Protein AF-A0A929KAZ2-F1 (afdb_monomer_lite)

Radius of gyration: 13.66 Å; chains: 1; bounding box: 28×25×40 Å

Secondary structure (DSSP, 8-state):
---SS-HHHHHHHS-HHHHHHHHHHHHHHHHH--S-HHHHHHHTT--HHHHHHHHHHHHT-THHHHHHHTTS----

Foldseek 3Di:
DADPDAQVCCVVPPDPVVNVVVLVVLVVVVVVVPDDPVRSCRRRVHDPVRSVVSVVCVVPDPVVVVVVVVPPDDDD

Sequence (76 aa):
MSLPFDWDFLQDNLPPEKLAELRRRFMEEWRSGEYTKKEMMERYLMSERTFWYTIKRYANAKELDVYEDKSRAPKR

Structure (mmCIF, N/CA/C/O backbone):
data_AF-A0A929KAZ2-F1
#
_entry.id   AF-A0A929KAZ2-F1
#
loop_
_atom_site.group_PDB
_atom_site.id
_atom_site.type_symbol
_atom_site.label_atom_id
_atom_site.label_alt_id
_atom_site.label_comp_id
_atom_site.label_asym_id
_atom_site.label_entity_id
_atom_site.label_seq_id
_atom_site.pdbx_PDB_ins_code
_atom_site.Cartn_x
_atom_site.Cartn_y
_atom_site.Cartn_z
_atom_site.occupancy
_atom_site.B_iso_or_equiv
_atom_site.auth_seq_id
_atom_site.auth_comp_id
_atom_site.auth_asym_id
_atom_site.auth_atom_id
_atom_site.pdbx_PDB_model_num
ATOM 1 N N . MET A 1 1 ? -4.648 -11.753 4.960 1.00 54.91 1 MET A N 1
ATOM 2 C CA . MET A 1 1 ? -3.201 -12.059 5.007 1.00 54.91 1 MET A CA 1
ATOM 3 C C . MET A 1 1 ? -2.517 -10.785 5.472 1.00 54.91 1 MET A C 1
ATOM 5 O O . MET A 1 1 ? -2.727 -9.771 4.823 1.00 54.91 1 MET A O 1
ATOM 9 N N . SER A 1 2 ? -1.823 -10.797 6.607 1.00 64.38 2 SER A N 1
ATOM 10 C CA . SER A 1 2 ? -0.991 -9.671 7.054 1.00 64.38 2 SER A CA 1
ATOM 11 C C . SER A 1 2 ? 0.439 -9.900 6.576 1.00 64.38 2 SER A C 1
ATOM 13 O O . SER A 1 2 ? 0.922 -11.034 6.634 1.00 64.38 2 SER A O 1
ATOM 15 N N . LEU A 1 3 ? 1.106 -8.861 6.075 1.00 72.69 3 LEU A N 1
ATOM 16 C CA . LEU A 1 3 ? 2.511 -8.975 5.682 1.00 72.69 3 LEU A CA 1
ATOM 17 C C . LEU A 1 3 ? 3.409 -9.141 6.924 1.00 72.69 3 LEU A C 1
ATOM 19 O O . LEU A 1 3 ? 3.078 -8.612 7.982 1.00 72.69 3 LEU A O 1
ATOM 23 N N . PRO A 1 4 ? 4.523 -9.888 6.827 1.00 77.50 4 PRO A N 1
ATOM 24 C CA . PRO A 1 4 ? 5.446 -10.076 7.949 1.00 77.50 4 PRO A CA 1
ATOM 25 C C . PRO A 1 4 ? 6.411 -8.895 8.157 1.00 77.50 4 PRO A C 1
ATOM 27 O O . PRO A 1 4 ? 7.062 -8.831 9.195 1.00 77.50 4 PRO A O 1
ATOM 30 N N . PHE A 1 5 ? 6.506 -7.976 7.191 1.00 80.75 5 PHE A N 1
ATOM 31 C CA . PHE A 1 5 ? 7.390 -6.808 7.214 1.00 80.75 5 PHE A CA 1
ATOM 32 C C . PHE A 1 5 ? 6.636 -5.563 6.749 1.00 80.75 5 PHE A C 1
ATOM 34 O O . PHE A 1 5 ? 5.686 -5.680 5.968 1.00 80.75 5 PHE A O 1
ATOM 41 N N . ASP A 1 6 ? 7.068 -4.390 7.216 1.00 83.50 6 ASP A N 1
ATOM 42 C CA . ASP A 1 6 ? 6.508 -3.123 6.759 1.00 83.50 6 ASP A CA 1
ATOM 43 C C . ASP A 1 6 ? 6.771 -2.886 5.265 1.00 83.50 6 ASP A C 1
ATOM 45 O O . ASP A 1 6 ? 7.667 -3.462 4.641 1.00 83.50 6 ASP A O 1
ATOM 49 N N . TRP A 1 7 ? 5.919 -2.069 4.657 1.00 85.38 7 TRP A N 1
ATOM 50 C CA . TRP A 1 7 ? 5.963 -1.855 3.217 1.00 85.38 7 TRP A CA 1
ATOM 51 C C . TRP A 1 7 ? 7.248 -1.190 2.737 1.00 85.38 7 TRP A C 1
ATOM 53 O O . TRP A 1 7 ? 7.695 -1.485 1.632 1.00 85.38 7 TRP A O 1
ATOM 63 N N . ASP A 1 8 ? 7.840 -0.315 3.546 1.00 84.06 8 ASP A N 1
ATOM 64 C CA . ASP A 1 8 ? 9.064 0.394 3.179 1.00 84.06 8 ASP A CA 1
ATOM 65 C C . ASP A 1 8 ? 10.243 -0.598 3.132 1.00 84.06 8 ASP A C 1
ATOM 67 O O . ASP A 1 8 ? 10.961 -0.661 2.134 1.00 84.06 8 ASP A O 1
ATOM 71 N N . PHE A 1 9 ? 10.343 -1.506 4.108 1.00 86.44 9 PHE A N 1
ATOM 72 C CA . PHE A 1 9 ? 11.286 -2.623 4.093 1.00 86.44 9 PHE A CA 1
ATOM 73 C C . PHE A 1 9 ? 11.098 -3.511 2.862 1.00 86.44 9 PHE A C 1
ATOM 75 O O . PHE A 1 9 ? 12.071 -3.883 2.202 1.00 86.44 9 PHE A O 1
ATOM 82 N N . LEU A 1 10 ? 9.852 -3.850 2.522 1.00 85.94 10 LEU A N 1
ATOM 83 C CA . LEU A 1 10 ? 9.557 -4.657 1.338 1.00 85.94 10 LEU A CA 1
ATOM 84 C C . LEU A 1 10 ? 9.932 -3.934 0.039 1.00 85.94 10 LEU A C 1
ATOM 86 O O . LEU A 1 10 ? 10.371 -4.589 -0.903 1.00 85.94 10 LEU A O 1
ATOM 90 N N . GLN A 1 11 ? 9.788 -2.609 -0.029 1.00 81.69 11 GLN A N 1
ATOM 91 C CA . GLN A 1 11 ? 10.203 -1.833 -1.198 1.00 81.69 11 GLN A CA 1
ATOM 92 C C . GLN A 1 11 ? 11.710 -1.863 -1.426 1.00 81.69 11 GLN A C 1
ATOM 94 O O . GLN A 1 11 ? 12.130 -1.946 -2.580 1.00 81.69 11 GLN A O 1
ATOM 99 N N . ASP A 1 12 ? 12.490 -1.814 -0.352 1.00 85.62 12 ASP A N 1
ATOM 100 C CA . ASP A 1 12 ? 13.947 -1.725 -0.433 1.00 85.62 12 ASP A CA 1
ATOM 101 C C . ASP A 1 12 ? 14.619 -3.094 -0.612 1.00 85.62 12 ASP A C 1
ATOM 103 O O . ASP A 1 12 ? 15.712 -3.177 -1.171 1.00 85.62 12 ASP A O 1
ATOM 107 N N . ASN A 1 13 ? 13.971 -4.173 -0.156 1.00 88.06 13 ASN A N 1
ATOM 108 C CA . ASN A 1 13 ? 14.595 -5.498 -0.067 1.00 88.06 13 ASN A CA 1
ATOM 109 C C . ASN A 1 13 ? 14.008 -6.549 -1.020 1.00 88.06 13 ASN A C 1
ATOM 111 O O . ASN A 1 13 ? 14.630 -7.595 -1.220 1.00 88.06 13 ASN A O 1
ATOM 115 N N . LEU A 1 14 ? 12.825 -6.327 -1.604 1.00 85.62 14 LEU A N 1
ATOM 116 C CA . LEU A 1 14 ? 12.270 -7.277 -2.569 1.00 85.62 14 LEU A CA 1
ATOM 117 C C . LEU A 1 14 ? 12.837 -7.062 -3.979 1.00 85.62 14 LEU A C 1
ATOM 119 O O . LEU A 1 14 ? 12.992 -5.922 -4.420 1.00 85.62 14 LEU A O 1
ATOM 123 N N . PRO A 1 15 ? 13.038 -8.150 -4.747 1.00 87.38 15 PRO A N 1
ATOM 124 C CA . PRO A 1 15 ? 13.284 -8.051 -6.178 1.00 87.38 15 PRO A CA 1
ATOM 125 C C . PRO A 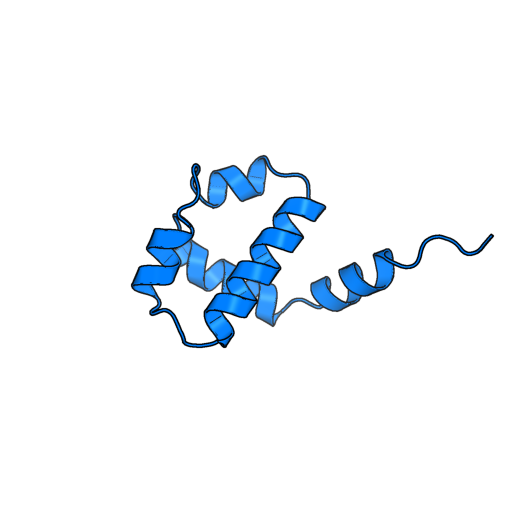1 15 ? 12.174 -7.253 -6.884 1.00 87.38 15 PRO A C 1
ATOM 127 O O . PRO A 1 15 ? 10.998 -7.389 -6.510 1.00 87.38 15 PRO A O 1
ATOM 130 N N . PRO A 1 16 ? 12.502 -6.466 -7.927 1.00 81.25 16 PRO A N 1
ATOM 131 C CA . PRO A 1 16 ? 11.539 -5.614 -8.624 1.00 81.25 16 PRO A CA 1
ATOM 132 C C . PRO A 1 16 ? 10.274 -6.346 -9.087 1.00 81.25 16 PRO A C 1
ATOM 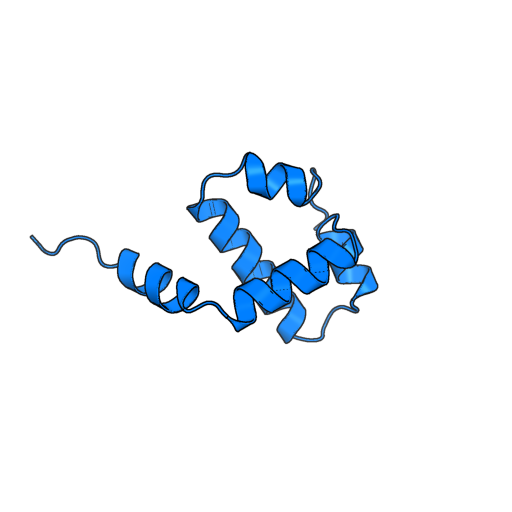134 O O . PRO A 1 16 ? 9.177 -5.795 -9.008 1.00 81.25 16 PRO A O 1
ATOM 137 N N . GLU A 1 17 ? 10.397 -7.600 -9.521 1.00 84.06 17 GLU A N 1
ATOM 138 C CA . GLU A 1 17 ? 9.285 -8.419 -10.007 1.00 84.06 17 GLU A CA 1
ATOM 139 C C . GLU A 1 17 ? 8.312 -8.771 -8.879 1.00 84.06 17 GLU A C 1
ATOM 141 O O . GLU A 1 17 ? 7.095 -8.692 -9.051 1.00 84.06 17 GLU A O 1
ATOM 146 N N . LYS A 1 18 ? 8.843 -9.116 -7.701 1.00 85.25 18 LYS A N 1
ATOM 147 C CA . LYS A 1 18 ? 8.038 -9.440 -6.516 1.00 85.25 18 LYS A CA 1
ATOM 148 C C . LYS A 1 18 ? 7.374 -8.207 -5.933 1.00 85.25 18 LYS A C 1
ATOM 150 O O . LYS A 1 18 ? 6.217 -8.270 -5.518 1.00 85.25 18 LYS A O 1
ATOM 155 N N . LEU A 1 19 ? 8.066 -7.075 -5.969 1.00 84.81 19 LEU A N 1
ATOM 156 C CA . LEU A 1 19 ? 7.489 -5.803 -5.571 1.00 84.81 19 LEU A CA 1
ATOM 157 C C . LEU A 1 19 ? 6.371 -5.354 -6.526 1.00 84.81 19 LEU A C 1
ATOM 159 O O . LEU A 1 19 ? 5.347 -4.839 -6.075 1.00 84.81 19 LEU A O 1
ATOM 163 N N . ALA A 1 20 ? 6.529 -5.572 -7.834 1.00 83.88 20 ALA A N 1
ATOM 164 C CA . ALA A 1 20 ? 5.495 -5.287 -8.827 1.00 83.88 20 ALA A CA 1
ATOM 165 C C . ALA A 1 20 ? 4.248 -6.162 -8.625 1.00 83.88 20 ALA A C 1
ATOM 167 O O . ALA A 1 20 ? 3.131 -5.642 -8.621 1.00 83.88 20 ALA A O 1
ATOM 168 N N . GLU A 1 21 ? 4.430 -7.464 -8.386 1.00 87.81 21 GLU A N 1
ATOM 169 C CA . GLU A 1 21 ? 3.345 -8.402 -8.071 1.00 87.81 21 GLU A CA 1
ATOM 170 C C . GLU A 1 21 ? 2.563 -7.956 -6.824 1.00 87.81 21 GLU A C 1
ATOM 172 O O . GLU A 1 21 ? 1.331 -7.880 -6.845 1.00 87.81 21 GLU A O 1
ATOM 177 N N . LEU A 1 22 ? 3.280 -7.582 -5.759 1.00 87.81 22 LEU A N 1
ATOM 178 C CA . LEU A 1 22 ? 2.687 -7.107 -4.512 1.00 87.81 22 LEU A CA 1
ATOM 179 C C . LEU A 1 22 ? 1.909 -5.793 -4.706 1.00 87.81 22 LEU A C 1
ATOM 181 O O . LEU A 1 22 ? 0.791 -5.654 -4.211 1.00 87.81 22 LEU A O 1
ATOM 185 N N . ARG A 1 23 ? 2.466 -4.844 -5.468 1.00 86.56 23 ARG A N 1
ATOM 186 C CA . ARG A 1 23 ? 1.796 -3.580 -5.825 1.00 86.56 23 ARG A CA 1
ATOM 187 C C . ARG A 1 23 ? 0.541 -3.804 -6.661 1.00 86.56 23 ARG A C 1
ATOM 189 O O . ARG A 1 23 ? -0.461 -3.136 -6.422 1.00 86.56 23 ARG A O 1
ATOM 196 N N . ARG A 1 24 ? 0.574 -4.737 -7.619 1.00 86.69 24 ARG A N 1
ATOM 197 C CA . ARG A 1 24 ? -0.602 -5.101 -8.421 1.00 86.69 24 ARG A CA 1
ATOM 198 C C . ARG A 1 24 ? -1.717 -5.629 -7.524 1.00 86.69 24 ARG A C 1
ATOM 200 O O . ARG A 1 24 ? -2.824 -5.106 -7.584 1.00 86.69 24 ARG A O 1
ATOM 207 N N . ARG A 1 25 ? -1.403 -6.579 -6.639 1.00 89.56 25 ARG A N 1
ATOM 208 C CA . ARG A 1 25 ? -2.379 -7.136 -5.695 1.00 89.56 25 ARG A CA 1
ATOM 209 C C . ARG A 1 25 ? -2.973 -6.067 -4.775 1.00 89.56 25 ARG A C 1
ATOM 211 O O . ARG A 1 25 ? -4.186 -6.025 -4.604 1.00 89.56 25 ARG A O 1
ATOM 218 N N . PHE A 1 26 ? -2.142 -5.170 -4.239 1.00 90.81 26 PHE A N 1
ATOM 219 C CA . PHE A 1 26 ? -2.608 -4.024 -3.450 1.00 90.81 26 PHE A CA 1
ATOM 220 C C . PHE A 1 26 ? -3.635 -3.181 -4.220 1.00 90.81 26 PHE A C 1
ATOM 222 O O . PHE A 1 26 ? -4.674 -2.815 -3.674 1.00 90.81 26 PHE A O 1
ATOM 229 N N . MET A 1 27 ? -3.373 -2.891 -5.497 1.00 89.38 27 MET A N 1
ATOM 230 C CA . MET A 1 27 ? -4.276 -2.090 -6.326 1.00 89.38 27 MET A CA 1
ATOM 231 C C . MET A 1 27 ? -5.559 -2.824 -6.711 1.00 89.38 27 MET A C 1
ATOM 233 O O . MET A 1 27 ? -6.605 -2.185 -6.787 1.00 89.38 27 MET A O 1
ATOM 237 N N . GLU A 1 28 ? -5.499 -4.133 -6.953 1.00 90.25 28 GLU A N 1
ATOM 238 C CA . GLU A 1 28 ? -6.679 -4.974 -7.188 1.00 90.25 28 GLU A CA 1
ATOM 239 C C . GLU A 1 28 ? -7.584 -5.004 -5.949 1.00 90.25 28 GLU A C 1
ATOM 241 O O . GLU A 1 28 ? -8.774 -4.717 -6.063 1.00 90.25 28 GLU A O 1
ATOM 246 N N . GLU A 1 29 ? -7.012 -5.247 -4.763 1.00 92.50 29 GLU A N 1
ATOM 247 C CA . GLU A 1 29 ? -7.741 -5.234 -3.485 1.00 92.50 29 GLU A CA 1
ATOM 248 C C . GLU A 1 29 ? -8.293 -3.836 -3.152 1.00 92.50 29 GLU A C 1
ATOM 250 O O . GLU A 1 29 ? -9.394 -3.713 -2.624 1.00 92.50 29 GLU A O 1
ATOM 255 N N . TRP A 1 30 ? -7.577 -2.759 -3.494 1.00 91.00 30 TRP A N 1
ATOM 256 C CA . TRP A 1 30 ? -8.099 -1.400 -3.324 1.00 91.00 30 TRP A CA 1
ATOM 257 C C . TRP A 1 30 ? -9.270 -1.102 -4.271 1.00 91.00 30 TRP A C 1
ATOM 259 O O . TRP A 1 30 ? -10.263 -0.497 -3.871 1.00 91.00 30 TRP A O 1
ATOM 269 N N . ARG A 1 31 ? -9.166 -1.521 -5.539 1.00 88.75 31 ARG A N 1
ATOM 270 C CA . ARG A 1 31 ? -10.192 -1.276 -6.564 1.00 88.75 31 ARG A CA 1
ATOM 271 C C . ARG A 1 31 ? -11.438 -2.135 -6.392 1.00 88.75 31 ARG A C 1
ATOM 273 O O . ARG A 1 31 ? -12.492 -1.714 -6.860 1.00 88.75 31 ARG A O 1
ATOM 280 N N . SER A 1 32 ? -11.339 -3.298 -5.747 1.00 91.62 32 SER A N 1
ATOM 281 C CA . SER A 1 32 ? -12.512 -4.128 -5.453 1.00 91.62 32 SER A CA 1
ATOM 282 C C . SER A 1 32 ? -13.484 -3.434 -4.495 1.00 91.62 32 SER A C 1
ATOM 284 O O . SER A 1 32 ? -14.670 -3.750 -4.496 1.00 91.62 32 SER A O 1
ATOM 286 N N . GLY A 1 33 ? -13.000 -2.474 -3.695 1.00 91.38 33 GLY A N 1
ATOM 287 C CA . GLY A 1 33 ? -13.804 -1.772 -2.694 1.00 91.38 33 GLY A CA 1
ATOM 288 C C . GLY A 1 33 ? -14.178 -2.643 -1.492 1.00 91.38 33 GLY A C 1
ATOM 289 O O . GLY A 1 33 ? -14.943 -2.202 -0.639 1.00 91.38 33 GLY A O 1
ATOM 290 N N . GLU A 1 34 ? -13.633 -3.859 -1.407 1.00 93.00 34 GLU A N 1
ATOM 291 C CA . GLU A 1 34 ? -13.898 -4.811 -0.322 1.00 93.00 34 GLU A CA 1
ATOM 292 C C . GLU A 1 34 ? -13.269 -4.386 1.008 1.00 93.00 34 GLU A C 1
ATOM 294 O O . GLU A 1 34 ? -13.697 -4.845 2.064 1.00 93.00 34 GLU A O 1
ATOM 299 N N . TYR A 1 35 ? -12.257 -3.517 0.961 1.00 92.50 35 TYR A N 1
ATOM 300 C CA . TYR A 1 35 ? -11.505 -3.078 2.130 1.00 92.50 35 TYR A CA 1
ATOM 301 C C . TYR A 1 35 ? -11.559 -1.567 2.289 1.00 92.50 35 TYR A C 1
ATOM 303 O O . TYR A 1 35 ? -11.356 -0.796 1.347 1.00 92.50 35 TYR A O 1
ATOM 311 N N . THR A 1 36 ? -11.749 -1.126 3.526 1.00 93.88 36 THR A N 1
ATOM 312 C CA . THR A 1 36 ? -11.561 0.272 3.888 1.00 93.88 36 THR A CA 1
ATOM 313 C C . THR A 1 36 ? -10.085 0.650 3.804 1.00 93.88 36 THR A C 1
ATOM 315 O O . THR A 1 36 ? -9.178 -0.176 3.926 1.00 93.88 36 THR A O 1
ATOM 318 N N . LYS A 1 37 ? -9.815 1.951 3.682 1.00 93.00 37 LYS A N 1
ATOM 319 C CA . LYS A 1 37 ? -8.449 2.486 3.741 1.00 93.00 37 LYS A CA 1
ATOM 320 C C . LYS A 1 37 ? -7.689 2.015 4.989 1.00 93.00 37 LYS A C 1
ATOM 322 O O . LYS A 1 37 ? -6.508 1.698 4.891 1.00 93.00 37 LYS A O 1
ATOM 327 N N . LYS A 1 38 ? -8.347 1.983 6.154 1.00 93.12 38 LYS A N 1
ATOM 328 C CA . LYS A 1 38 ? -7.723 1.553 7.413 1.00 93.12 38 LYS A CA 1
ATOM 329 C C . LYS A 1 38 ? -7.293 0.088 7.338 1.00 93.12 38 LYS A C 1
ATOM 331 O O . LYS A 1 38 ? -6.138 -0.210 7.616 1.00 93.12 38 LYS A O 1
ATOM 336 N N . GLU A 1 39 ? -8.179 -0.788 6.875 1.00 94.00 39 GLU A N 1
ATOM 337 C CA . GLU A 1 39 ? -7.876 -2.215 6.711 1.00 94.00 39 GLU A CA 1
ATOM 338 C C . GLU A 1 39 ? -6.774 -2.451 5.676 1.00 94.00 39 GLU A C 1
ATOM 340 O O . GLU A 1 39 ? -5.909 -3.298 5.883 1.00 94.00 39 GLU A O 1
ATOM 345 N N . MET A 1 40 ? -6.751 -1.675 4.589 1.00 93.88 40 MET A N 1
ATOM 346 C CA . MET A 1 40 ? -5.661 -1.733 3.613 1.00 93.88 40 MET A CA 1
ATOM 347 C C . MET A 1 40 ? -4.318 -1.345 4.241 1.00 93.88 40 MET A C 1
ATOM 349 O O . MET A 1 40 ? -3.335 -2.063 4.073 1.00 93.88 40 MET A O 1
ATOM 353 N N . MET A 1 41 ? -4.264 -0.240 4.991 1.00 93.00 41 MET A N 1
ATOM 354 C CA . MET A 1 41 ? -3.035 0.197 5.667 1.00 93.00 41 MET A CA 1
ATOM 355 C C . MET A 1 41 ? -2.538 -0.835 6.686 1.00 93.00 41 MET A C 1
ATOM 357 O O . MET A 1 41 ? -1.342 -1.103 6.741 1.00 93.00 41 MET A O 1
ATOM 361 N N . GLU A 1 42 ? -3.441 -1.454 7.446 1.00 92.25 42 GLU A N 1
ATOM 362 C CA . GLU A 1 42 ? -3.096 -2.494 8.422 1.00 92.25 42 GLU A CA 1
ATOM 363 C C . GLU A 1 42 ? -2.616 -3.786 7.746 1.00 92.25 42 GLU A C 1
ATOM 365 O O . GLU A 1 42 ? -1.600 -4.351 8.143 1.00 92.25 42 GLU A O 1
ATOM 370 N N . ARG A 1 43 ? -3.290 -4.245 6.683 1.00 91.50 43 ARG A N 1
ATOM 371 C CA . ARG A 1 43 ? -2.914 -5.477 5.961 1.00 91.50 43 ARG A CA 1
ATOM 372 C C . ARG A 1 43 ? -1.539 -5.383 5.315 1.00 91.50 43 ARG A C 1
ATOM 374 O O . ARG A 1 43 ? -0.786 -6.359 5.340 1.00 91.50 43 ARG A O 1
ATOM 381 N N . TYR A 1 44 ? -1.237 -4.224 4.739 1.00 90.50 44 TYR A N 1
ATOM 382 C CA . TYR A 1 44 ? 0.010 -3.979 4.025 1.00 90.50 44 TYR A CA 1
ATOM 383 C C . TYR A 1 44 ? 1.095 -3.330 4.893 1.00 90.50 44 TYR A C 1
ATOM 385 O O . TYR A 1 44 ? 2.175 -3.050 4.381 1.00 90.50 44 TYR A O 1
ATOM 393 N N . LEU A 1 45 ? 0.827 -3.111 6.187 1.00 90.31 45 LEU A N 1
ATOM 394 C CA . LEU A 1 45 ? 1.747 -2.480 7.138 1.00 90.31 45 LEU A CA 1
ATOM 395 C C . LEU A 1 45 ? 2.312 -1.152 6.603 1.00 90.31 45 LEU A C 1
ATOM 397 O O . LEU A 1 45 ? 3.522 -0.945 6.511 1.00 90.31 45 LEU A O 1
ATOM 401 N N . MET A 1 46 ? 1.404 -0.259 6.206 1.00 90.00 46 MET A N 1
ATOM 402 C CA . MET A 1 46 ? 1.719 1.021 5.570 1.00 90.00 46 MET A CA 1
ATOM 403 C C . MET A 1 46 ? 1.283 2.196 6.433 1.00 90.00 46 MET A C 1
ATOM 405 O O . MET A 1 46 ? 0.198 2.193 7.014 1.00 90.00 46 MET A O 1
ATOM 409 N N . SER A 1 47 ? 2.072 3.269 6.407 1.00 89.88 47 SER A N 1
ATOM 410 C CA . SER A 1 47 ? 1.588 4.576 6.847 1.00 89.88 47 SER A CA 1
ATOM 411 C C . SER A 1 47 ? 0.578 5.157 5.847 1.00 89.88 47 SER A C 1
ATOM 413 O O . SER A 1 47 ? 0.592 4.830 4.656 1.00 89.88 47 SER A O 1
ATOM 415 N N . GLU A 1 48 ? -0.254 6.098 6.297 1.00 92.25 48 GLU A N 1
ATOM 416 C CA . GLU A 1 48 ? -1.172 6.833 5.416 1.00 92.25 48 GLU A CA 1
ATOM 417 C C . GLU A 1 48 ? -0.442 7.554 4.275 1.00 92.25 48 GLU A C 1
ATOM 419 O O . GLU A 1 48 ? -0.909 7.575 3.132 1.00 92.25 48 GLU A O 1
ATOM 424 N N . ARG A 1 49 ? 0.736 8.113 4.565 1.00 91.00 49 ARG A N 1
ATOM 425 C CA . ARG A 1 49 ? 1.577 8.764 3.559 1.00 91.00 49 ARG A CA 1
ATOM 426 C C . ARG A 1 49 ? 2.008 7.764 2.485 1.00 91.00 49 ARG A C 1
ATOM 428 O O . ARG A 1 49 ? 1.886 8.057 1.295 1.00 91.00 49 ARG A O 1
ATOM 435 N N . THR A 1 50 ? 2.482 6.591 2.899 1.00 89.56 50 THR A N 1
ATOM 436 C CA . THR A 1 50 ? 2.942 5.527 1.998 1.00 89.56 50 THR A CA 1
ATOM 437 C C . THR A 1 50 ? 1.785 4.966 1.165 1.00 89.56 50 THR A C 1
ATOM 439 O O . THR A 1 50 ? 1.958 4.700 -0.027 1.00 89.56 50 THR A O 1
ATOM 442 N N . PHE A 1 51 ? 0.587 4.853 1.747 1.00 91.75 51 PHE A N 1
ATOM 443 C CA . PHE A 1 51 ? -0.633 4.429 1.054 1.00 91.75 51 PHE A CA 1
ATOM 444 C C . PHE A 1 51 ? -0.957 5.348 -0.131 1.00 91.75 51 PHE A C 1
ATOM 446 O O . PHE A 1 51 ? -1.026 4.897 -1.277 1.00 91.75 51 PHE A O 1
ATOM 453 N N . TRP A 1 5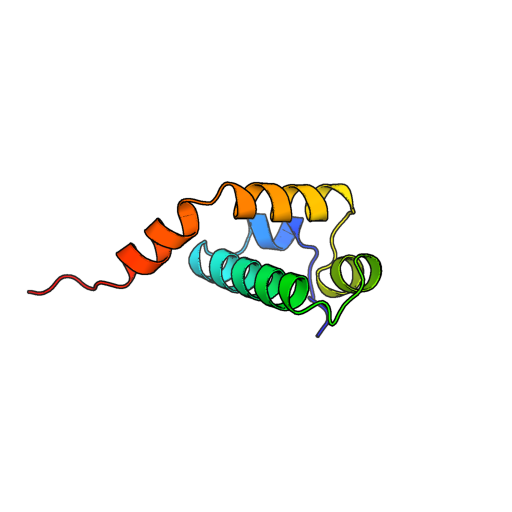2 ? -1.063 6.658 0.111 1.00 89.69 52 TRP A N 1
ATOM 454 C CA . TRP A 1 52 ? -1.356 7.622 -0.953 1.00 89.69 52 TRP A CA 1
ATOM 455 C C . TRP A 1 52 ? -0.239 7.725 -1.984 1.00 89.69 52 TRP A C 1
ATOM 457 O O . TRP A 1 52 ? -0.514 7.854 -3.178 1.00 89.69 52 TRP A O 1
ATOM 467 N N . TYR A 1 53 ? 1.018 7.635 -1.547 1.00 88.06 53 TYR A N 1
ATOM 468 C CA . TYR A 1 53 ? 2.154 7.605 -2.460 1.00 88.06 53 TYR A CA 1
ATOM 469 C C . TYR A 1 53 ? 2.084 6.398 -3.404 1.00 88.06 53 TYR A C 1
ATOM 471 O O . TYR A 1 53 ? 2.278 6.550 -4.608 1.00 88.06 53 TYR A O 1
ATOM 479 N N . THR A 1 54 ? 1.729 5.224 -2.879 1.00 85.50 54 THR A N 1
ATOM 480 C CA . THR A 1 54 ? 1.597 3.985 -3.657 1.00 85.50 54 THR A CA 1
ATOM 481 C C . THR A 1 54 ? 0.462 4.085 -4.675 1.00 85.50 54 THR A C 1
ATOM 483 O O . THR A 1 54 ? 0.681 3.803 -5.854 1.00 85.50 54 THR A O 1
ATOM 486 N N . ILE A 1 55 ? -0.707 4.597 -4.273 1.00 87.50 55 ILE A N 1
ATOM 487 C CA . ILE A 1 55 ? -1.827 4.848 -5.194 1.00 87.50 55 ILE A CA 1
ATOM 488 C C . ILE A 1 55 ? -1.434 5.851 -6.282 1.00 87.50 55 ILE A C 1
ATOM 490 O O . ILE A 1 55 ? -1.664 5.601 -7.464 1.00 87.50 55 ILE A O 1
ATOM 494 N N . LYS A 1 56 ? -0.812 6.978 -5.914 1.00 85.38 56 LYS A N 1
ATOM 495 C CA . LYS A 1 56 ? -0.399 8.014 -6.872 1.00 85.38 56 LYS A CA 1
ATOM 496 C C . LYS A 1 56 ? 0.645 7.491 -7.855 1.00 85.38 56 LYS A C 1
ATOM 498 O O . LYS A 1 56 ? 0.586 7.822 -9.039 1.00 85.38 56 LYS A O 1
ATOM 503 N N . ARG A 1 57 ? 1.602 6.689 -7.387 1.00 75.94 57 ARG A N 1
ATOM 504 C CA . ARG A 1 57 ? 2.635 6.084 -8.234 1.00 75.94 57 ARG A CA 1
ATOM 505 C C . ARG A 1 57 ? 2.008 5.147 -9.264 1.00 75.94 57 ARG A C 1
ATOM 507 O O . ARG A 1 57 ? 2.362 5.231 -10.432 1.00 75.94 57 ARG A O 1
ATOM 514 N N . TYR A 1 58 ? 1.018 4.356 -8.856 1.00 72.06 58 TYR A N 1
ATOM 515 C CA . TYR A 1 58 ? 0.302 3.454 -9.755 1.00 72.06 58 TYR A CA 1
ATOM 516 C C . TYR A 1 58 ? -0.677 4.170 -10.698 1.00 72.06 58 TYR A C 1
ATOM 518 O O . TYR A 1 58 ? -0.833 3.775 -11.845 1.00 72.06 58 TYR A O 1
ATOM 526 N N . ALA A 1 59 ? -1.314 5.260 -10.267 1.00 68.19 59 ALA A N 1
ATOM 527 C CA . ALA A 1 59 ? -2.157 6.077 -11.145 1.00 68.19 59 ALA A CA 1
ATOM 528 C C . ALA A 1 59 ? -1.351 6.738 -12.280 1.00 68.19 59 ALA A C 1
ATOM 530 O O . ALA A 1 59 ? -1.860 6.913 -13.381 1.00 68.19 59 ALA A O 1
ATOM 531 N N . ASN A 1 60 ? -0.081 7.067 -12.021 1.00 60.12 60 ASN A N 1
ATOM 532 C CA . ASN A 1 60 ? 0.854 7.580 -13.027 1.00 60.12 60 ASN A CA 1
ATOM 533 C C . ASN A 1 60 ? 1.593 6.467 -13.790 1.00 60.12 60 ASN A C 1
ATOM 535 O O . ASN A 1 60 ? 2.418 6.758 -14.661 1.00 60.12 60 ASN A O 1
ATOM 539 N N . ALA A 1 61 ? 1.341 5.199 -13.461 1.00 54.78 61 ALA A N 1
ATOM 540 C CA . ALA A 1 61 ? 2.100 4.082 -13.984 1.00 54.78 61 ALA A CA 1
ATOM 541 C C . ALA A 1 61 ? 1.687 3.731 -15.420 1.00 54.78 61 ALA A C 1
ATOM 543 O O . ALA A 1 61 ? 0.967 2.769 -15.669 1.00 54.78 61 ALA A O 1
ATOM 544 N N . LYS A 1 62 ? 2.362 4.396 -16.361 1.00 50.03 62 LYS A N 1
ATOM 545 C CA . LYS A 1 62 ? 2.941 3.733 -17.542 1.00 50.03 62 LYS A CA 1
ATOM 546 C C . LYS A 1 62 ? 3.802 2.492 -17.185 1.00 50.03 62 LYS A C 1
ATOM 548 O O . LYS A 1 62 ? 4.224 1.786 -18.088 1.00 50.03 62 LYS A O 1
ATOM 553 N N . GLU A 1 63 ? 4.083 2.198 -15.903 1.00 50.56 63 GLU A N 1
ATOM 554 C CA . GLU A 1 63 ? 4.803 0.981 -15.470 1.00 50.56 63 GL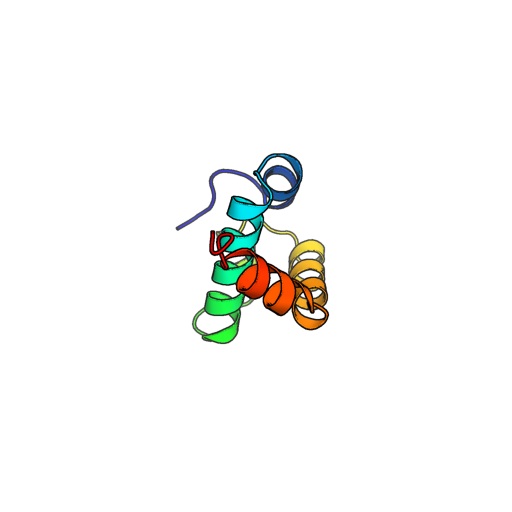U A CA 1
ATOM 555 C C . GLU A 1 63 ? 4.009 -0.322 -15.688 1.00 50.56 63 GLU A C 1
ATOM 557 O O . GLU A 1 63 ? 4.633 -1.373 -15.802 1.00 50.56 63 GLU A O 1
ATOM 562 N N . LEU A 1 64 ? 2.672 -0.286 -15.785 1.00 48.81 64 LEU A N 1
ATOM 563 C CA . LEU A 1 64 ? 1.891 -1.481 -16.143 1.00 48.81 64 LEU A CA 1
ATOM 564 C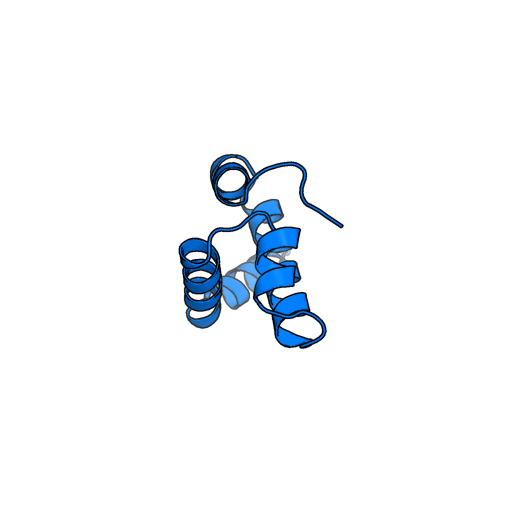 C . LEU A 1 64 ? 2.124 -1.902 -17.601 1.00 48.81 64 LEU A C 1
ATOM 566 O O . LEU A 1 64 ? 2.386 -3.078 -17.844 1.00 48.81 64 LEU A O 1
ATOM 570 N N . ASP A 1 65 ? 2.131 -0.940 -18.534 1.00 47.62 65 ASP A N 1
ATOM 571 C CA . ASP A 1 65 ? 2.469 -1.188 -19.947 1.00 47.62 65 ASP A CA 1
ATOM 572 C C . ASP A 1 65 ? 3.890 -1.756 -20.085 1.00 47.62 65 ASP A C 1
ATOM 574 O O . ASP A 1 65 ? 4.124 -2.680 -20.854 1.00 47.62 65 ASP A O 1
ATOM 578 N N . VAL A 1 66 ? 4.850 -1.268 -19.288 1.00 46.91 66 VAL A N 1
ATOM 579 C CA . VAL A 1 66 ? 6.239 -1.769 -19.314 1.00 46.91 66 VAL A CA 1
ATOM 580 C C . VAL A 1 66 ? 6.366 -3.188 -18.736 1.00 46.91 66 VAL A C 1
ATOM 582 O O . VAL A 1 66 ? 7.264 -3.930 -19.139 1.00 46.91 66 VAL A O 1
ATOM 585 N N . TYR A 1 67 ? 5.503 -3.590 -17.797 1.00 44.41 67 TYR A N 1
ATOM 586 C C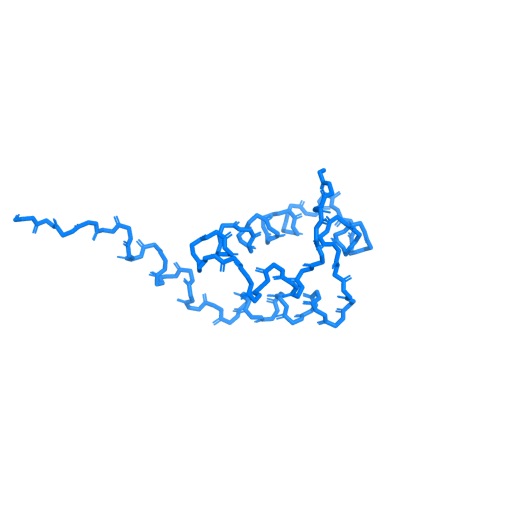A . TYR A 1 67 ? 5.543 -4.937 -17.218 1.00 44.41 67 TYR A CA 1
ATOM 587 C C . TYR A 1 67 ? 4.826 -5.974 -18.094 1.00 44.41 67 TYR A C 1
ATOM 589 O O . TYR A 1 67 ? 5.345 -7.081 -18.248 1.00 44.41 67 TYR A O 1
ATOM 597 N N . GLU A 1 68 ? 3.704 -5.621 -18.737 1.00 43.84 68 GLU A N 1
ATOM 598 C CA . GLU A 1 68 ? 3.125 -6.484 -19.779 1.00 43.84 68 GLU A CA 1
ATOM 599 C C . GLU A 1 68 ? 4.090 -6.655 -20.966 1.00 43.84 68 GLU A C 1
ATOM 601 O O . GLU A 1 68 ? 4.253 -7.777 -21.454 1.00 43.84 68 GLU A O 1
ATOM 606 N N . ASP A 1 69 ? 4.825 -5.609 -21.364 1.00 41.31 69 ASP A N 1
ATOM 607 C CA . ASP A 1 69 ? 5.731 -5.664 -22.523 1.00 41.31 69 ASP A CA 1
ATOM 608 C C . ASP A 1 69 ? 7.033 -6.455 -22.262 1.00 41.31 69 ASP A C 1
ATOM 610 O O . ASP A 1 69 ? 7.617 -7.037 -23.176 1.00 41.31 69 ASP A O 1
ATOM 614 N N . LYS A 1 70 ? 7.468 -6.599 -21.000 1.00 41.88 70 LYS A N 1
ATOM 615 C CA . LYS A 1 70 ? 8.642 -7.430 -20.647 1.00 41.88 70 LYS A CA 1
ATOM 616 C C . LYS A 1 70 ? 8.345 -8.923 -20.482 1.00 41.88 70 LYS A C 1
ATOM 618 O O . LYS A 1 70 ? 9.277 -9.709 -20.325 1.00 41.88 70 LYS A O 1
ATOM 623 N N . SER A 1 71 ? 7.080 -9.340 -20.565 1.00 44.31 71 SER A N 1
ATOM 624 C CA . SER A 1 71 ? 6.703 -10.762 -20.576 1.00 44.31 71 SER A CA 1
ATOM 625 C C . SER A 1 71 ? 6.800 -11.416 -21.964 1.00 44.31 71 SER A C 1
ATOM 627 O O . SER A 1 71 ? 6.727 -12.643 -22.082 1.00 44.31 71 SER A O 1
ATOM 629 N N . ARG A 1 72 ? 7.052 -10.638 -23.029 1.00 41.09 72 ARG A N 1
ATOM 630 C CA . ARG A 1 72 ? 7.452 -11.190 -24.329 1.00 41.09 72 ARG A CA 1
ATOM 631 C C . ARG A 1 72 ? 8.915 -11.621 -24.269 1.00 41.09 72 ARG A C 1
ATOM 633 O O . ARG A 1 72 ? 9.824 -10.869 -24.604 1.00 41.09 72 ARG A O 1
ATOM 640 N N . ALA A 1 73 ? 9.121 -12.871 -23.858 1.00 41.66 73 ALA A N 1
ATOM 641 C CA . ALA A 1 73 ? 10.342 -13.620 -24.135 1.00 41.66 73 ALA A CA 1
ATOM 642 C C . ALA A 1 73 ? 10.818 -13.353 -25.580 1.00 41.66 73 ALA A C 1
ATOM 644 O O . ALA A 1 73 ? 9.973 -13.245 -26.480 1.00 41.66 73 ALA A O 1
ATOM 645 N N . PRO A 1 74 ? 12.137 -13.256 -25.838 1.00 41.84 74 PRO A N 1
ATOM 646 C CA . PRO A 1 74 ? 12.625 -13.036 -27.188 1.00 41.84 74 PRO A CA 1
ATOM 647 C C . PRO A 1 74 ? 12.156 -14.208 -28.050 1.00 41.84 74 PRO A C 1
ATOM 649 O O . PRO A 1 74 ? 12.501 -15.364 -27.787 1.00 41.84 74 PRO A O 1
ATOM 652 N N . LYS A 1 75 ? 11.343 -13.924 -29.072 1.00 44.84 75 LYS A N 1
ATOM 653 C CA . LYS A 1 75 ? 11.162 -14.883 -30.158 1.00 44.84 75 LYS A CA 1
ATOM 654 C C . LYS A 1 75 ? 12.527 -15.008 -30.830 1.00 44.84 75 LYS A C 1
ATOM 656 O O . LYS A 1 75 ? 13.036 -14.019 -31.352 1.00 44.84 75 LYS A O 1
ATOM 661 N N . ARG A 1 76 ? 13.128 -16.191 -30.689 1.00 44.09 76 ARG A N 1
ATOM 662 C CA . ARG A 1 76 ? 14.248 -16.636 -31.522 1.00 44.09 76 ARG A CA 1
ATOM 663 C C . ARG A 1 76 ? 13.898 -16.505 -32.998 1.00 44.09 76 ARG A C 1
ATOM 665 O O . ARG A 1 76 ? 12.699 -16.678 -33.320 1.00 44.09 76 ARG A O 1
#

pLDDT: mean 77.41, std 18.08, range [41.09, 94.0]